Protein AF-A0A659UQ55-F1 (afdb_monomer_lite)

Foldseek 3Di:
DDDDDDDDPPDPVVVVVVVVVVCCVVPPPPLPVPPPFPKDKDWDDQVVCLVCVVVLCVPPPDDDDADVCRSVVVVVVVQVPDPQAGKTKMFIATNVRDTFWMFIWHHDAPHDIGTDDIGGDDSCPVVRVVSVVVVRND

Secondary structure (DSSP, 8-state):
--PPP-------HHHHHHHHHHHHHHH--------S---EEEE--HHHHHHHHHHHTTT-SS---PPTTHHHHHHHHHHH--TT--EEEEEEE-TTS-EEEEEEEE--TTS--EEEEEEE-GGGHHHHHHHHHHHHH-

Structure (mmCIF, N/CA/C/O backbone):
data_AF-A0A659UQ55-F1
#
_entry.id   AF-A0A659UQ55-F1
#
loop_
_atom_site.group_PDB
_atom_site.id
_atom_site.type_symbol
_atom_site.label_atom_id
_atom_site.label_alt_id
_atom_site.label_comp_id
_atom_site.label_asym_id
_atom_site.label_entity_id
_atom_site.label_seq_id
_atom_site.pdbx_PDB_ins_code
_atom_site.Cartn_x
_atom_site.Cartn_y
_atom_site.Cartn_z
_atom_site.occupancy
_atom_site.B_iso_or_equiv
_atom_site.auth_seq_id
_atom_site.auth_comp_id
_atom_site.auth_asym_id
_atom_site.auth_atom_id
_atom_site.pdbx_PDB_model_num
ATOM 1 N N . HIS A 1 1 ? -12.405 -10.645 36.261 1.00 42.34 1 HIS A N 1
ATOM 2 C CA . HIS A 1 1 ? -11.195 -9.831 36.522 1.00 42.34 1 HIS A CA 1
ATOM 3 C C . HIS A 1 1 ? -9.945 -10.707 36.450 1.00 42.34 1 HIS A C 1
ATOM 5 O O . HIS A 1 1 ? -9.689 -11.451 37.385 1.00 42.34 1 HIS A O 1
ATOM 11 N N . ARG A 1 2 ? -9.181 -10.669 35.349 1.00 45.03 2 ARG A N 1
ATOM 12 C CA . ARG A 1 2 ? -7.960 -11.480 35.171 1.00 45.03 2 ARG A CA 1
ATOM 13 C C . ARG A 1 2 ? -6.767 -10.530 35.012 1.00 45.03 2 ARG A C 1
ATOM 15 O O . ARG A 1 2 ? -6.650 -9.861 33.993 1.00 45.03 2 ARG A O 1
ATOM 22 N N . LYS A 1 3 ? -5.954 -10.396 36.064 1.00 49.09 3 LYS A N 1
ATOM 23 C CA . LYS A 1 3 ? -4.762 -9.532 36.104 1.00 49.09 3 LYS A CA 1
ATOM 24 C C . LYS A 1 3 ? -3.596 -10.270 35.439 1.00 49.09 3 LYS A C 1
ATOM 26 O O . LYS A 1 3 ? -3.290 -11.390 35.836 1.00 49.09 3 LYS A O 1
ATOM 31 N N . TRP A 1 4 ? -2.977 -9.666 34.428 1.00 41.25 4 TRP A N 1
ATOM 32 C CA . TRP A 1 4 ? -1.740 -10.174 33.828 1.00 41.25 4 TRP A CA 1
ATOM 33 C C . TRP A 1 4 ? -0.552 -9.933 34.775 1.00 41.25 4 TRP A C 1
ATOM 35 O O . TRP A 1 4 ? -0.512 -8.884 35.429 1.00 41.25 4 TRP A O 1
ATOM 45 N N . PRO A 1 5 ? 0.417 -10.861 34.868 1.00 56.00 5 PRO A N 1
ATOM 46 C CA . PRO A 1 5 ? 1.619 -10.642 35.656 1.00 56.00 5 PRO A CA 1
ATOM 47 C C . PRO A 1 5 ? 2.495 -9.591 34.965 1.00 56.00 5 PRO A C 1
ATOM 49 O O . PRO A 1 5 ? 2.859 -9.718 33.797 1.00 56.00 5 PRO A O 1
ATOM 52 N N . ARG A 1 6 ? 2.816 -8.522 35.697 1.00 56.78 6 ARG A N 1
ATOM 53 C CA . ARG A 1 6 ? 3.802 -7.521 35.284 1.00 56.78 6 ARG A CA 1
ATOM 54 C C . ARG A 1 6 ? 5.183 -8.176 35.291 1.00 56.78 6 ARG A C 1
ATOM 56 O O . ARG A 1 6 ? 5.709 -8.475 36.359 1.00 56.78 6 ARG A O 1
ATOM 63 N N . LEU A 1 7 ? 5.752 -8.394 34.109 1.00 59.31 7 LEU A N 1
ATOM 64 C CA . LEU A 1 7 ? 7.158 -8.767 33.966 1.00 59.31 7 LEU A CA 1
ATOM 65 C C . LEU A 1 7 ? 8.053 -7.582 34.384 1.00 59.31 7 LEU A C 1
ATOM 67 O O . LEU A 1 7 ? 7.723 -6.431 34.076 1.00 59.31 7 LEU A O 1
ATOM 71 N N . PRO A 1 8 ? 9.167 -7.830 35.091 1.00 48.47 8 PRO A N 1
ATOM 72 C CA . PRO A 1 8 ? 10.083 -6.777 35.501 1.00 48.47 8 PRO A CA 1
ATOM 73 C C . PRO A 1 8 ? 10.855 -6.234 34.289 1.00 48.47 8 PRO A C 1
ATOM 75 O O . PRO A 1 8 ? 11.351 -6.991 33.456 1.00 48.47 8 PRO A O 1
ATOM 78 N N . ARG A 1 9 ? 10.968 -4.902 34.211 1.00 54.69 9 ARG A N 1
ATOM 79 C CA . ARG A 1 9 ? 11.813 -4.162 33.258 1.00 54.69 9 ARG A CA 1
ATOM 80 C C . ARG A 1 9 ? 13.296 -4.380 33.584 1.00 54.69 9 ARG A C 1
ATOM 82 O O . ARG A 1 9 ? 13.954 -3.494 34.121 1.00 54.69 9 ARG A O 1
ATOM 89 N N . LEU A 1 10 ? 13.815 -5.570 33.300 1.00 53.34 10 LEU A N 1
ATOM 90 C CA . LEU A 1 10 ? 15.245 -5.850 33.395 1.00 53.34 10 LEU A CA 1
ATOM 91 C C . LEU A 1 10 ? 15.950 -5.341 32.128 1.00 53.34 10 LEU A C 1
ATOM 93 O O . LEU A 1 10 ? 15.795 -5.891 31.043 1.00 53.34 10 LEU A O 1
ATOM 97 N N . ALA A 1 11 ? 16.662 -4.229 32.320 1.00 57.94 11 ALA A N 1
ATOM 98 C CA . ALA A 1 11 ? 17.767 -3.661 31.547 1.00 57.94 11 ALA A CA 1
ATOM 99 C C . ALA A 1 11 ? 18.248 -4.464 30.316 1.00 57.94 11 ALA A C 1
ATOM 101 O O . ALA A 1 11 ? 19.136 -5.308 30.413 1.00 57.94 11 ALA A O 1
ATOM 102 N N . LEU A 1 12 ? 17.722 -4.122 29.136 1.00 48.88 12 LEU A N 1
ATOM 103 C CA . LEU A 1 12 ? 18.193 -4.601 27.825 1.00 48.88 12 LEU A CA 1
ATOM 104 C C . LEU A 1 12 ? 18.852 -3.487 26.985 1.00 48.88 12 LEU A C 1
ATOM 106 O O . LEU A 1 12 ? 19.032 -3.635 25.780 1.00 48.88 12 LEU A O 1
ATOM 110 N N . GLU A 1 13 ? 19.247 -2.371 27.602 1.00 50.00 13 GLU A N 1
ATOM 111 C CA . GLU A 1 13 ? 19.794 -1.216 26.873 1.00 50.00 13 GLU A CA 1
ATOM 112 C C . GLU A 1 13 ? 21.172 -1.413 26.195 1.00 50.00 13 GLU A C 1
ATOM 114 O O . GLU A 1 13 ? 21.377 -0.803 25.144 1.00 50.00 13 GLU A O 1
ATOM 119 N N . PRO A 1 14 ? 22.117 -2.265 26.653 1.00 49.25 14 PRO A N 1
ATOM 120 C CA . PRO A 1 14 ? 23.400 -2.386 25.956 1.00 49.25 14 PRO A CA 1
ATOM 121 C C . PRO A 1 14 ? 23.350 -3.306 24.725 1.00 49.25 14 PRO A C 1
ATOM 123 O O . PRO A 1 14 ? 24.155 -3.143 23.810 1.00 49.25 14 PRO A O 1
ATOM 126 N N . CYS A 1 15 ? 22.406 -4.252 24.662 1.00 48.88 15 CYS A N 1
ATOM 127 C CA . CYS A 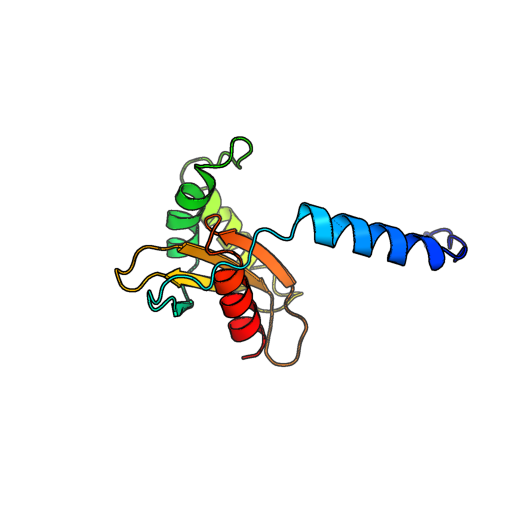1 15 ? 22.305 -5.188 23.533 1.00 48.88 15 CYS A CA 1
ATOM 128 C C . CYS A 1 15 ? 21.680 -4.560 22.278 1.00 48.88 15 CYS A C 1
ATOM 130 O O . CYS A 1 15 ? 21.926 -5.046 21.175 1.00 48.88 15 CYS A O 1
ATOM 132 N N . ALA A 1 16 ? 20.936 -3.458 22.419 1.00 50.81 16 ALA A N 1
ATOM 133 C CA . ALA A 1 16 ? 20.311 -2.775 21.288 1.00 50.81 16 ALA A CA 1
ATOM 134 C C . ALA A 1 16 ? 21.352 -2.210 20.298 1.00 50.81 16 ALA A C 1
ATOM 136 O O . ALA A 1 16 ? 21.246 -2.421 19.092 1.00 50.81 16 ALA A O 1
ATOM 137 N N . ARG A 1 17 ? 22.428 -1.580 20.796 1.00 52.09 17 ARG A N 1
ATOM 138 C CA . ARG A 1 17 ? 23.433 -0.932 19.927 1.00 52.09 17 ARG A CA 1
ATOM 139 C C . ARG A 1 17 ? 24.282 -1.914 19.118 1.00 52.09 17 ARG A C 1
ATOM 141 O O . ARG A 1 17 ? 24.717 -1.582 18.019 1.00 52.09 17 ARG A O 1
ATOM 148 N N . ALA A 1 18 ? 24.528 -3.112 19.647 1.00 53.19 18 ALA A N 1
ATOM 1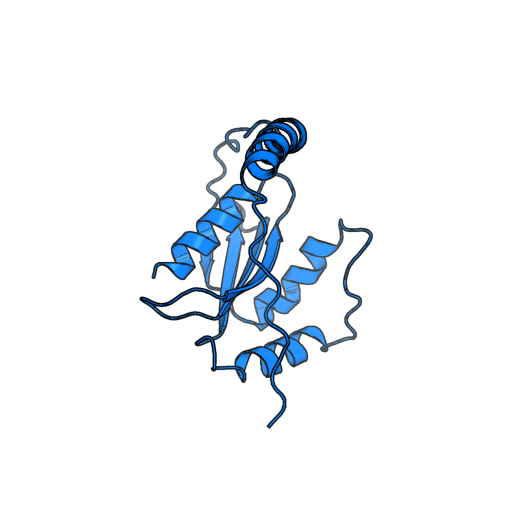49 C CA . ALA A 1 18 ? 25.313 -4.129 18.946 1.00 53.19 18 ALA A CA 1
ATOM 150 C C . ALA A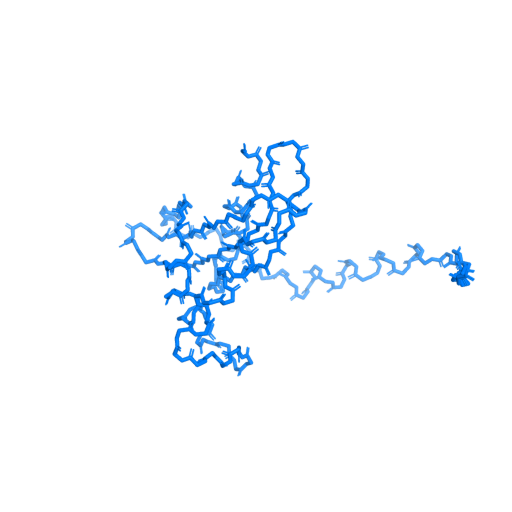 1 18 ? 24.528 -4.754 17.780 1.00 53.19 18 ALA A C 1
ATOM 152 O O . ALA A 1 18 ? 25.112 -5.052 16.737 1.00 53.19 18 ALA A O 1
ATOM 153 N N . PHE A 1 19 ? 23.205 -4.894 17.925 1.00 49.62 19 PHE A N 1
ATOM 154 C CA . PHE A 1 19 ? 22.339 -5.336 16.833 1.00 49.62 19 PHE A CA 1
ATOM 155 C C . PHE A 1 19 ? 22.202 -4.272 15.737 1.00 49.62 19 PHE A C 1
ATOM 157 O O . PHE A 1 19 ? 22.290 -4.632 14.564 1.00 49.62 19 PHE A O 1
ATOM 164 N N . ASP A 1 20 ? 22.112 -2.984 16.090 1.00 53.03 20 ASP A N 1
ATOM 165 C CA . ASP A 1 20 ? 22.034 -1.883 15.113 1.00 53.03 20 ASP A CA 1
ATOM 166 C C . ASP A 1 20 ? 23.273 -1.776 14.206 1.00 53.03 20 ASP A C 1
ATOM 168 O O . ASP A 1 20 ? 23.168 -1.453 13.021 1.00 53.03 20 ASP A O 1
ATOM 172 N N . ALA A 1 21 ? 24.468 -2.068 14.727 1.00 54.38 21 ALA A N 1
ATOM 173 C CA . ALA A 1 21 ? 25.688 -2.072 13.915 1.00 54.38 21 ALA A CA 1
ATOM 174 C C . ALA A 1 21 ? 25.747 -3.274 12.951 1.00 54.38 21 ALA A C 1
ATOM 176 O O . ALA A 1 21 ? 26.312 -3.179 11.858 1.00 54.38 21 ALA A O 1
ATOM 177 N N . LEU A 1 22 ? 25.149 -4.406 13.339 1.00 48.84 22 LEU A N 1
ATOM 178 C CA . LEU A 1 22 ? 25.149 -5.633 12.545 1.00 48.84 22 LEU A CA 1
ATOM 179 C C . LEU A 1 22 ? 24.060 -5.628 11.457 1.00 48.84 22 LEU A C 1
ATOM 181 O O . LEU A 1 22 ? 24.267 -6.214 10.393 1.00 48.84 22 LEU A O 1
ATOM 185 N N . THR A 1 23 ? 22.935 -4.938 11.677 1.00 48.88 23 THR A N 1
ATOM 186 C CA . THR A 1 23 ? 21.894 -4.731 10.657 1.00 48.88 23 THR A CA 1
ATOM 187 C C . THR A 1 23 ? 22.342 -3.761 9.573 1.00 48.88 23 THR A C 1
ATOM 189 O O . THR A 1 23 ? 22.152 -4.078 8.400 1.00 48.88 23 THR A O 1
ATOM 192 N N . LYS A 1 24 ? 23.029 -2.658 9.913 1.00 49.25 24 LYS A N 1
ATOM 193 C CA . LYS A 1 24 ? 23.575 -1.726 8.904 1.00 49.25 24 LYS A CA 1
ATOM 194 C C . LYS A 1 24 ? 24.473 -2.435 7.893 1.00 49.25 24 LYS A C 1
ATOM 196 O O . LYS A 1 24 ? 24.293 -2.281 6.697 1.00 49.25 24 LYS A O 1
ATOM 201 N N . ARG A 1 25 ? 25.353 -3.328 8.350 1.00 50.78 25 ARG A N 1
ATOM 202 C CA . ARG A 1 25 ? 26.310 -4.013 7.466 1.00 50.78 25 ARG A CA 1
ATOM 203 C C . ARG A 1 25 ? 25.704 -5.139 6.612 1.00 50.78 25 ARG A C 1
ATOM 205 O O . ARG A 1 25 ? 26.326 -5.552 5.638 1.00 50.78 25 ARG A O 1
ATOM 212 N N . ARG A 1 26 ? 24.525 -5.664 6.974 1.00 46.62 26 ARG A N 1
ATOM 213 C CA . ARG A 1 26 ? 23.810 -6.702 6.199 1.00 46.62 26 ARG A CA 1
ATOM 214 C C . ARG A 1 26 ? 22.695 -6.149 5.308 1.00 46.62 26 ARG A C 1
ATOM 216 O O . ARG A 1 26 ? 22.326 -6.834 4.361 1.00 46.62 26 ARG A O 1
ATOM 223 N N . PHE A 1 27 ? 22.186 -4.949 5.596 1.00 44.91 27 PHE A N 1
ATOM 224 C CA . PHE A 1 27 ? 21.109 -4.294 4.841 1.00 44.91 27 PHE A CA 1
ATOM 225 C C . PHE A 1 27 ? 21.527 -3.015 4.107 1.00 44.91 27 PHE A C 1
ATOM 227 O O . PHE A 1 27 ? 20.720 -2.496 3.340 1.00 44.91 27 PHE A O 1
ATOM 234 N N . GLU A 1 28 ? 22.765 -2.531 4.252 1.00 42.00 28 GLU A N 1
ATOM 235 C CA . GLU A 1 28 ? 23.361 -1.595 3.290 1.00 42.00 28 GLU A CA 1
ATOM 236 C C . GLU A 1 28 ? 23.628 -2.332 1.967 1.00 42.00 28 GLU A C 1
ATOM 238 O O . GLU A 1 28 ? 24.760 -2.584 1.557 1.00 42.00 28 GLU A O 1
ATOM 243 N N . ALA A 1 29 ? 22.550 -2.675 1.261 1.00 46.44 29 ALA A N 1
ATOM 244 C CA . ALA A 1 29 ? 22.603 -2.596 -0.183 1.00 46.44 29 ALA A CA 1
ATOM 245 C C . ALA A 1 29 ? 22.998 -1.148 -0.508 1.00 46.44 29 ALA A C 1
ATOM 247 O O . ALA A 1 29 ? 22.452 -0.230 0.117 1.00 46.44 29 ALA A O 1
ATOM 248 N N . PRO A 1 30 ? 23.950 -0.906 -1.424 1.00 43.00 30 PRO A N 1
ATOM 249 C CA . PRO A 1 30 ? 24.232 0.452 -1.844 1.00 43.00 30 PRO A CA 1
ATOM 250 C C . PRO A 1 30 ? 22.900 1.067 -2.262 1.00 43.00 30 PRO A C 1
ATOM 252 O O . PRO A 1 30 ? 22.207 0.510 -3.119 1.00 43.00 30 PRO A O 1
ATOM 255 N N . VAL A 1 31 ? 22.524 2.177 -1.619 1.00 48.59 31 VAL A N 1
ATOM 256 C CA . VAL A 1 31 ? 21.482 3.067 -2.125 1.00 48.59 31 VAL A CA 1
ATOM 257 C C . VAL A 1 31 ? 22.023 3.551 -3.459 1.00 48.59 31 VAL A C 1
ATOM 259 O O . VAL A 1 31 ? 22.737 4.545 -3.541 1.00 48.59 31 VAL A O 1
ATOM 262 N N . GLN A 1 32 ? 21.792 2.761 -4.503 1.00 47.09 32 GLN A N 1
ATOM 263 C CA . GLN A 1 32 ? 21.989 3.193 -5.866 1.00 47.09 32 GLN A CA 1
ATOM 264 C C . GLN A 1 32 ? 21.011 4.352 -6.021 1.00 47.09 32 GLN A C 1
ATOM 266 O O . GLN A 1 32 ? 19.807 4.128 -5.850 1.00 47.09 32 GLN A O 1
ATOM 271 N N . PRO A 1 33 ? 21.480 5.587 -6.270 1.00 44.22 33 PRO A N 1
ATOM 272 C CA . PRO A 1 33 ? 20.578 6.651 -6.651 1.00 44.22 33 PRO A CA 1
ATOM 273 C C . PRO A 1 33 ? 19.887 6.154 -7.915 1.00 44.22 33 PRO A C 1
ATOM 275 O O . PRO A 1 33 ? 20.523 5.981 -8.955 1.00 44.22 33 PRO A O 1
ATOM 278 N N . SER A 1 34 ? 18.613 5.789 -7.763 1.00 50.94 34 SER A N 1
ATOM 279 C CA . SER A 1 34 ? 17.823 5.174 -8.819 1.00 50.94 34 SER A CA 1
ATOM 280 C C . SER A 1 34 ? 17.926 6.089 -10.029 1.00 50.94 34 SER A C 1
ATOM 282 O O . SER A 1 34 ? 17.653 7.286 -9.935 1.00 50.94 34 SER A O 1
ATOM 284 N N . SER A 1 35 ? 18.436 5.553 -11.132 1.00 46.81 35 SER A N 1
ATOM 285 C CA . SER A 1 35 ? 18.746 6.290 -12.348 1.00 46.81 35 SER A CA 1
ATOM 286 C C . SER A 1 35 ? 17.492 6.985 -12.874 1.00 46.81 35 SER A C 1
ATOM 288 O O . SER A 1 35 ? 16.713 6.335 -13.558 1.00 46.81 35 SER A O 1
ATOM 290 N N . SER A 1 36 ? 17.292 8.255 -12.505 1.00 50.28 36 SER A N 1
ATOM 291 C CA . SER A 1 36 ? 16.430 9.315 -13.070 1.00 50.28 36 SER A CA 1
ATOM 292 C C . SER A 1 36 ? 15.064 8.957 -13.695 1.00 50.28 36 SER A C 1
ATOM 294 O O . SER A 1 36 ? 14.448 9.809 -14.340 1.00 50.28 36 SER A O 1
ATOM 296 N N . HIS A 1 37 ? 14.540 7.751 -13.524 1.00 58.62 37 HIS A N 1
ATOM 297 C CA . HIS A 1 37 ? 13.167 7.442 -13.856 1.00 58.62 37 HIS A CA 1
ATOM 298 C C . HIS A 1 37 ? 12.341 8.133 -12.788 1.00 58.62 37 HIS A C 1
ATOM 300 O O . HIS A 1 37 ? 12.537 7.891 -11.599 1.00 58.62 37 HIS A O 1
ATOM 306 N N . ARG A 1 38 ? 11.479 9.060 -13.215 1.00 79.19 38 ARG A N 1
ATOM 307 C CA . ARG A 1 38 ? 10.547 9.760 -12.332 1.00 79.19 38 ARG A CA 1
ATOM 308 C C . ARG A 1 38 ? 9.626 8.724 -11.697 1.00 79.19 38 ARG A C 1
ATOM 310 O O . ARG A 1 38 ? 8.605 8.365 -12.278 1.00 79.19 38 ARG A O 1
ATOM 317 N N . VAL A 1 39 ? 10.027 8.219 -10.537 1.00 87.00 39 VAL A N 1
ATOM 318 C CA . VAL A 1 39 ? 9.158 7.414 -9.694 1.00 87.00 39 VAL A CA 1
ATOM 319 C C . VAL A 1 39 ? 8.180 8.369 -9.035 1.00 87.00 39 VAL A C 1
ATOM 321 O O . VAL A 1 39 ? 8.591 9.386 -8.477 1.00 87.00 39 VAL A O 1
ATOM 324 N N . HIS A 1 40 ? 6.896 8.065 -9.134 1.00 90.81 40 HIS A N 1
ATOM 325 C CA . HIS A 1 40 ? 5.842 8.840 -8.496 1.00 90.81 40 HIS A CA 1
ATOM 326 C C . HIS A 1 40 ? 4.914 7.911 -7.724 1.00 90.81 40 HIS A C 1
ATOM 328 O O . HIS A 1 40 ? 4.794 6.727 -8.048 1.00 90.81 40 HIS A O 1
ATOM 334 N N . ALA A 1 41 ? 4.300 8.452 -6.675 1.00 91.88 41 ALA A N 1
ATOM 335 C CA . ALA A 1 41 ? 3.283 7.772 -5.895 1.00 91.88 41 ALA A CA 1
ATOM 336 C C . ALA A 1 41 ? 1.913 8.358 -6.243 1.00 91.88 41 ALA A C 1
ATOM 338 O O . ALA A 1 41 ? 1.784 9.573 -6.389 1.00 91.88 41 ALA A O 1
ATOM 339 N N . GLU A 1 42 ? 0.901 7.506 -6.347 1.00 93.94 42 GLU A N 1
ATOM 340 C CA . GLU A 1 42 ? -0.488 7.924 -6.529 1.00 93.94 42 GLU A CA 1
ATOM 341 C C . GLU A 1 42 ? -1.431 7.086 -5.651 1.00 93.94 42 GLU A C 1
ATOM 343 O O . GLU A 1 42 ? -1.152 5.906 -5.390 1.00 93.94 42 GLU A O 1
ATOM 348 N N . PRO A 1 43 ? -2.550 7.666 -5.184 1.00 94.88 43 PRO A N 1
ATOM 349 C CA . PRO A 1 43 ? -3.611 6.906 -4.542 1.00 94.88 43 PRO A CA 1
ATOM 350 C C . PRO A 1 43 ? -4.205 5.887 -5.513 1.00 94.88 43 PRO A C 1
ATOM 352 O O . PRO A 1 43 ? -4.454 6.194 -6.678 1.00 94.88 43 PRO A O 1
ATOM 355 N N . ILE A 1 44 ? -4.492 4.689 -5.016 1.00 96.56 44 ILE A N 1
ATOM 356 C CA . ILE A 1 44 ? -5.202 3.655 -5.776 1.00 96.56 44 ILE A CA 1
ATOM 357 C C . ILE A 1 44 ? -6.419 3.180 -4.987 1.00 96.56 44 ILE A C 1
ATOM 359 O O . ILE A 1 44 ? -6.563 3.469 -3.801 1.00 96.56 44 ILE A O 1
ATOM 363 N N . ASN A 1 45 ? -7.322 2.451 -5.633 1.00 95.31 45 ASN A N 1
ATOM 364 C CA . ASN A 1 45 ? -8.446 1.821 -4.945 1.00 95.31 45 ASN A CA 1
ATOM 365 C C . ASN A 1 45 ? -8.141 0.360 -4.562 1.00 95.31 45 ASN A C 1
ATOM 367 O O . ASN A 1 45 ? -7.172 -0.247 -5.024 1.00 95.31 45 ASN A O 1
ATOM 371 N N . ALA A 1 46 ? -9.001 -0.226 -3.725 1.00 94.62 46 ALA A N 1
ATOM 372 C CA . ALA A 1 46 ? -8.841 -1.599 -3.246 1.00 94.62 46 ALA A CA 1
ATOM 373 C C . ALA A 1 46 ? -8.823 -2.646 -4.377 1.00 94.62 46 ALA A C 1
ATOM 375 O O . ALA A 1 46 ? -8.125 -3.652 -4.264 1.00 94.62 46 ALA A O 1
ATOM 376 N N . ALA A 1 47 ? -9.565 -2.420 -5.469 1.00 94.06 47 ALA A N 1
ATOM 377 C CA . ALA A 1 47 ? -9.587 -3.332 -6.612 1.00 94.06 47 ALA A CA 1
ATOM 378 C C . ALA A 1 47 ? -8.247 -3.307 -7.364 1.00 94.06 47 ALA A C 1
ATOM 380 O O . ALA A 1 47 ? -7.655 -4.357 -7.591 1.00 94.06 47 ALA A O 1
ATOM 381 N N . GLN A 1 48 ? -7.716 -2.113 -7.644 1.00 94.94 48 GLN A N 1
ATOM 382 C CA . GLN A 1 48 ? -6.392 -1.934 -8.243 1.00 94.94 48 GLN A CA 1
ATOM 383 C C . GLN A 1 48 ? -5.297 -2.549 -7.364 1.00 94.94 48 GLN A C 1
ATOM 385 O O . GLN A 1 48 ? -4.414 -3.240 -7.868 1.00 94.94 48 GLN A O 1
ATOM 390 N N . PHE A 1 49 ? -5.365 -2.358 -6.045 1.00 95.69 49 PHE A N 1
ATOM 391 C CA . PHE A 1 49 ? -4.431 -2.993 -5.116 1.00 95.69 49 PHE A CA 1
ATOM 392 C C . PHE A 1 49 ? -4.515 -4.528 -5.184 1.00 95.69 49 PHE A C 1
ATOM 394 O O . PHE A 1 49 ? -3.487 -5.198 -5.292 1.00 95.69 49 PHE A O 1
ATOM 401 N N . ALA A 1 50 ? -5.729 -5.092 -5.182 1.00 94.88 50 ALA A N 1
ATOM 402 C CA . ALA A 1 50 ? -5.945 -6.536 -5.256 1.00 94.88 50 ALA A CA 1
ATOM 403 C C . ALA A 1 50 ? -5.455 -7.162 -6.571 1.00 94.88 50 ALA A C 1
ATOM 405 O O . ALA A 1 50 ? -4.962 -8.287 -6.565 1.00 94.88 50 ALA A O 1
ATOM 406 N N . GLU A 1 51 ? -5.566 -6.446 -7.688 1.00 93.56 51 GLU A N 1
ATOM 407 C CA . GLU A 1 51 ? -5.071 -6.912 -8.987 1.00 93.56 51 GLU A CA 1
ATOM 408 C C . GLU A 1 51 ? -3.540 -6.911 -9.067 1.00 93.56 51 GLU A C 1
ATOM 410 O O . GLU A 1 51 ? -2.942 -7.790 -9.688 1.00 93.56 51 GLU A O 1
ATOM 415 N N . ARG A 1 52 ? -2.885 -5.918 -8.456 1.00 92.69 52 ARG A N 1
ATOM 416 C CA . ARG A 1 52 ? -1.448 -5.677 -8.655 1.00 92.69 52 ARG A CA 1
ATOM 417 C C . ARG A 1 52 ? -0.562 -6.340 -7.607 1.00 92.69 52 ARG A C 1
ATOM 419 O O . ARG A 1 52 ? 0.546 -6.768 -7.937 1.00 92.69 52 ARG A O 1
ATOM 426 N N . LEU A 1 53 ? -1.045 -6.479 -6.373 1.00 93.31 53 LEU A N 1
ATOM 427 C CA . LEU A 1 53 ? -0.292 -7.097 -5.281 1.00 93.31 53 LEU A CA 1
ATOM 428 C C . LEU A 1 53 ? 0.209 -8.522 -5.616 1.00 93.31 53 LEU A C 1
ATOM 430 O O . LEU A 1 53 ? 1.390 -8.788 -5.381 1.00 93.31 53 LEU A O 1
ATOM 434 N N . PRO A 1 54 ? -0.599 -9.440 -6.195 1.00 91.38 54 PRO A N 1
ATOM 435 C CA . PRO A 1 54 ? -0.129 -10.786 -6.535 1.00 91.38 54 PRO A CA 1
ATOM 436 C C . PRO A 1 54 ? 1.034 -10.792 -7.536 1.00 91.38 54 PRO A C 1
ATOM 438 O O . PRO A 1 54 ? 1.949 -11.610 -7.419 1.00 91.38 54 PRO A O 1
ATOM 441 N N . ALA A 1 55 ? 1.037 -9.858 -8.492 1.00 90.06 55 ALA A N 1
ATOM 442 C CA . ALA A 1 55 ? 2.119 -9.730 -9.464 1.00 90.06 55 ALA A CA 1
ATOM 443 C C . ALA A 1 55 ? 3.435 -9.322 -8.781 1.00 90.06 55 ALA A C 1
ATOM 445 O O . ALA A 1 55 ? 4.471 -9.927 -9.037 1.00 90.06 55 ALA A O 1
ATOM 446 N N . LEU A 1 56 ? 3.390 -8.371 -7.842 1.00 89.94 56 LEU A N 1
ATOM 447 C CA . LEU A 1 56 ? 4.568 -7.950 -7.071 1.00 89.94 56 LEU A CA 1
ATOM 448 C C . LEU A 1 56 ? 5.098 -9.042 -6.129 1.00 89.94 56 LEU A C 1
ATOM 450 O O . LEU A 1 56 ? 6.279 -9.056 -5.793 1.00 89.94 56 LEU A O 1
ATOM 454 N N . LEU A 1 57 ? 4.233 -9.963 -5.704 1.00 90.44 57 LEU A N 1
ATOM 455 C CA . LEU A 1 57 ? 4.596 -11.106 -4.864 1.00 90.44 57 LEU A CA 1
ATOM 456 C C . LEU A 1 57 ? 5.087 -12.320 -5.663 1.00 90.44 57 LEU A C 1
ATOM 458 O O . LEU A 1 57 ? 5.536 -13.295 -5.062 1.00 90.44 57 LEU A O 1
ATOM 462 N N . SER A 1 58 ? 5.003 -12.295 -6.995 1.00 86.94 58 SER A N 1
ATOM 463 C CA . SER A 1 58 ? 5.324 -13.456 -7.839 1.00 86.94 58 SER A CA 1
ATOM 464 C C . SER A 1 58 ? 6.791 -13.881 -7.729 1.00 86.94 58 SER A C 1
ATOM 466 O O . SER A 1 58 ? 7.082 -15.077 -7.786 1.00 86.94 58 SER A O 1
ATOM 468 N N . ASP A 1 59 ? 7.681 -12.922 -7.466 1.00 82.62 59 ASP A N 1
ATOM 469 C CA . ASP A 1 59 ? 9.117 -13.150 -7.270 1.00 82.62 59 ASP A CA 1
ATOM 470 C C . ASP A 1 59 ? 9.447 -13.770 -5.896 1.00 82.62 59 ASP A C 1
ATOM 472 O O . ASP A 1 59 ? 10.570 -14.220 -5.662 1.00 82.62 59 ASP A O 1
ATOM 476 N N . TY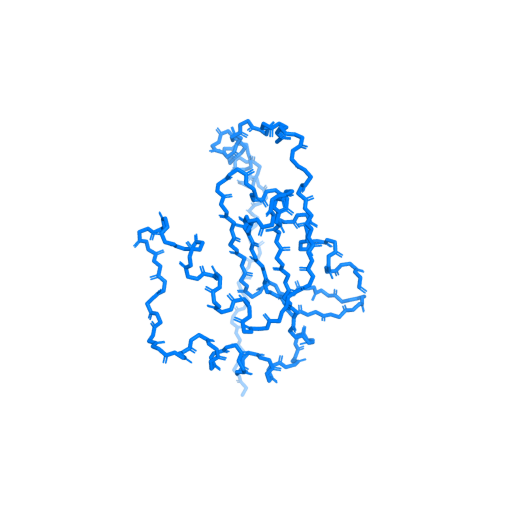R A 1 60 ? 8.475 -13.831 -4.977 1.00 83.00 60 TYR A N 1
ATOM 477 C CA . TYR A 1 60 ? 8.651 -14.401 -3.645 1.00 83.00 60 TYR A CA 1
ATOM 478 C C . TYR A 1 60 ? 8.212 -15.868 -3.614 1.00 83.00 60 TYR A C 1
ATOM 480 O O . TYR A 1 60 ? 7.085 -16.224 -3.978 1.00 83.00 60 TYR A O 1
ATOM 488 N N . ALA A 1 61 ? 9.111 -16.734 -3.134 1.00 85.19 61 ALA A N 1
ATOM 489 C CA . ALA A 1 61 ? 8.846 -18.163 -2.967 1.00 85.19 61 ALA A CA 1
ATOM 490 C C . ALA A 1 61 ? 7.756 -18.431 -1.916 1.00 85.19 61 ALA A C 1
ATOM 492 O O . ALA A 1 61 ? 6.919 -19.313 -2.095 1.00 85.19 61 ALA A O 1
ATOM 493 N N . LEU A 1 62 ? 7.748 -17.643 -0.835 1.00 87.88 62 LEU A N 1
ATOM 494 C CA . LEU A 1 62 ? 6.682 -17.642 0.157 1.00 87.88 62 LEU A CA 1
ATOM 495 C C . LEU A 1 62 ? 5.737 -16.481 -0.146 1.00 87.88 62 LEU A C 1
ATOM 497 O O . LEU A 1 62 ? 6.080 -15.322 0.074 1.00 87.88 62 LEU A O 1
ATOM 501 N N . ARG A 1 63 ? 4.546 -16.805 -0.644 1.00 88.44 63 ARG A N 1
ATOM 502 C CA . ARG A 1 63 ? 3.494 -15.831 -0.935 1.00 88.44 63 ARG A CA 1
ATOM 503 C C . ARG A 1 63 ? 2.127 -16.375 -0.525 1.00 88.44 63 ARG A C 1
ATOM 505 O O . ARG A 1 63 ? 1.928 -17.592 -0.568 1.00 88.44 63 ARG A O 1
ATOM 512 N N . PRO A 1 64 ? 1.180 -15.506 -0.144 1.00 86.50 64 PRO A N 1
ATOM 513 C CA . PRO A 1 64 ? -0.200 -15.913 0.059 1.00 86.50 64 PRO A CA 1
ATOM 514 C C . PRO A 1 64 ? -0.771 -16.549 -1.214 1.00 86.50 64 PRO A C 1
ATOM 516 O O . PRO A 1 64 ? -0.578 -16.037 -2.317 1.00 86.50 64 PRO A O 1
ATOM 519 N N . SER A 1 65 ? -1.485 -17.661 -1.058 1.00 87.44 65 SER A N 1
ATOM 520 C CA . SER A 1 65 ? -2.311 -18.236 -2.118 1.00 87.44 65 SER A CA 1
ATOM 521 C C . SER A 1 65 ? -3.746 -17.801 -1.867 1.00 87.44 65 SER A C 1
ATOM 523 O O . SER A 1 65 ? -4.410 -18.339 -0.984 1.00 87.44 65 SER A O 1
ATOM 525 N N . TRP A 1 66 ? -4.191 -16.792 -2.611 1.00 89.62 66 TRP A N 1
ATOM 526 C CA . TRP A 1 66 ? -5.585 -16.369 -2.604 1.00 89.62 66 TRP A CA 1
ATOM 527 C C . TRP A 1 66 ? -6.362 -17.144 -3.656 1.00 89.62 66 TRP A C 1
ATOM 529 O O . TRP A 1 66 ? -5.898 -17.306 -4.785 1.00 89.62 66 TRP A O 1
ATOM 539 N N . ARG A 1 67 ? -7.560 -17.598 -3.298 1.00 90.25 67 ARG A N 1
ATOM 540 C CA . ARG A 1 67 ? -8.539 -18.089 -4.271 1.00 90.25 67 ARG A CA 1
ATOM 541 C C . ARG A 1 67 ? -9.125 -16.916 -5.053 1.00 90.25 67 ARG A C 1
ATOM 543 O O . ARG A 1 67 ? -9.051 -15.763 -4.621 1.00 90.25 67 ARG A O 1
ATOM 550 N N . ASP A 1 68 ? -9.775 -17.220 -6.169 1.00 87.69 68 ASP A N 1
ATOM 551 C CA . ASP A 1 68 ? -10.423 -16.206 -6.998 1.00 87.69 68 ASP A CA 1
ATOM 552 C C . ASP A 1 68 ? -11.392 -15.342 -6.174 1.00 87.69 68 ASP A C 1
ATOM 554 O O . ASP A 1 68 ? -12.306 -15.833 -5.504 1.00 87.69 68 ASP A O 1
ATOM 558 N N . GLY A 1 69 ? -11.153 -14.028 -6.191 1.00 88.44 69 GLY A N 1
ATOM 559 C CA . GLY A 1 69 ? -11.949 -13.044 -5.457 1.00 88.44 69 GLY A CA 1
ATOM 560 C C . GLY A 1 69 ? -11.750 -13.024 -3.935 1.00 88.44 69 GLY A C 1
ATOM 561 O O . GLY A 1 69 ? -12.420 -12.245 -3.261 1.00 88.44 69 GLY A O 1
ATOM 562 N N . GLU A 1 70 ? -10.843 -13.824 -3.366 1.00 93.81 70 GLU A N 1
ATOM 563 C CA . GLU A 1 70 ? -10.591 -13.835 -1.920 1.00 93.81 70 GLU A CA 1
ATOM 564 C C . GLU A 1 70 ? -9.926 -12.542 -1.442 1.00 93.81 70 GLU A C 1
ATOM 566 O O . GLU A 1 70 ? -10.408 -11.926 -0.493 1.00 93.81 70 GLU A O 1
ATOM 571 N N . LEU A 1 71 ? -8.872 -12.083 -2.123 1.00 93.81 71 LEU A N 1
ATOM 572 C CA . LEU A 1 71 ? -8.171 -10.853 -1.748 1.00 93.81 71 LEU A CA 1
ATOM 573 C C . LEU A 1 71 ? -9.104 -9.621 -1.745 1.00 93.81 71 LEU A C 1
ATOM 575 O O . LEU A 1 71 ? -9.154 -8.944 -0.720 1.00 93.81 71 LEU A O 1
ATOM 579 N N . PRO A 1 72 ? -9.920 -9.354 -2.787 1.00 94.50 72 PRO A N 1
ATOM 580 C CA . PRO A 1 72 ? -10.923 -8.287 -2.736 1.00 94.50 72 PRO A CA 1
ATOM 581 C C . PRO A 1 72 ? -11.895 -8.396 -1.551 1.00 94.50 72 PRO A C 1
ATOM 583 O O . PRO A 1 72 ? -12.210 -7.386 -0.926 1.00 94.50 72 PRO A O 1
ATOM 586 N N . ARG A 1 73 ? -12.347 -9.609 -1.199 1.00 94.75 73 ARG A N 1
ATOM 587 C CA . ARG A 1 73 ? -13.236 -9.824 -0.042 1.00 94.75 73 ARG A CA 1
ATOM 588 C C . ARG A 1 73 ? -12.534 -9.523 1.280 1.00 94.75 73 ARG A C 1
ATOM 590 O O . ARG A 1 73 ? -13.126 -8.885 2.143 1.00 94.75 73 ARG A O 1
ATOM 597 N N . LEU A 1 74 ? -11.277 -9.940 1.433 1.00 94.81 74 LEU A N 1
ATOM 598 C CA . LEU A 1 74 ? -10.473 -9.622 2.616 1.00 94.81 74 LEU A CA 1
ATOM 599 C C . LEU A 1 74 ? -10.252 -8.113 2.756 1.00 94.81 74 LEU A C 1
ATOM 601 O O . LEU A 1 74 ? -10.345 -7.591 3.862 1.00 94.81 74 LEU A O 1
ATOM 605 N N . LEU A 1 75 ? -10.014 -7.405 1.649 1.00 95.44 75 LEU A N 1
ATOM 606 C CA . LEU A 1 75 ? -9.880 -5.946 1.656 1.00 95.44 75 LEU A CA 1
ATOM 607 C C . LEU A 1 75 ? -11.201 -5.237 1.979 1.00 95.44 75 LEU A C 1
ATOM 609 O O . LEU A 1 75 ? -11.184 -4.216 2.661 1.00 95.44 75 LEU A O 1
ATOM 613 N N . ALA A 1 76 ? -12.341 -5.779 1.541 1.00 94.62 76 ALA A N 1
ATOM 614 C CA . ALA A 1 76 ? -13.652 -5.257 1.921 1.00 94.62 76 ALA A CA 1
ATOM 615 C C . ALA A 1 76 ? -13.890 -5.392 3.435 1.00 94.62 76 ALA A C 1
ATOM 617 O O . ALA A 1 76 ? -14.236 -4.409 4.083 1.00 94.62 76 ALA A O 1
ATOM 618 N N . LEU A 1 77 ? -13.595 -6.563 4.013 1.00 94.56 77 LEU A N 1
ATOM 619 C CA . LEU A 1 77 ? -13.660 -6.778 5.465 1.00 94.56 77 LEU A CA 1
ATOM 620 C C . LEU A 1 77 ? -12.677 -5.874 6.222 1.00 94.56 77 LEU A C 1
ATOM 622 O O . LEU A 1 77 ? -13.006 -5.322 7.269 1.00 94.56 77 LEU A O 1
ATOM 626 N N . ALA A 1 78 ? -11.470 -5.689 5.686 1.00 93.94 78 ALA A N 1
ATOM 627 C CA . ALA A 1 78 ? -10.486 -4.764 6.234 1.00 93.94 78 ALA A CA 1
ATOM 628 C C . ALA A 1 78 ? -11.030 -3.325 6.260 1.00 93.94 78 ALA A C 1
ATOM 630 O O . ALA A 1 78 ? -10.922 -2.647 7.275 1.00 93.94 78 ALA A O 1
ATOM 631 N N . ALA A 1 79 ? -11.700 -2.872 5.198 1.00 93.62 79 ALA A N 1
ATOM 632 C CA . ALA A 1 79 ? -12.278 -1.530 5.125 1.00 93.62 79 ALA A CA 1
ATOM 633 C C . ALA A 1 79 ? -13.435 -1.281 6.119 1.00 93.62 79 ALA A C 1
ATOM 635 O O . ALA A 1 79 ? -13.742 -0.120 6.418 1.00 93.62 79 ALA A O 1
ATOM 636 N N . GLU A 1 80 ? -14.073 -2.335 6.640 1.00 93.94 80 GLU A N 1
ATOM 637 C CA . GLU A 1 80 ? -15.064 -2.238 7.722 1.00 93.94 80 GLU A CA 1
ATOM 638 C C . GLU A 1 80 ? -14.407 -1.961 9.083 1.00 93.94 80 GLU A C 1
ATOM 640 O O . GLU A 1 80 ? -15.018 -1.347 9.963 1.00 93.94 80 GLU A O 1
ATOM 645 N N . LYS A 1 81 ? -13.137 -2.346 9.264 1.00 91.75 81 LYS A N 1
ATOM 646 C CA . LYS A 1 81 ? -12.378 -2.036 10.475 1.00 91.75 81 LYS A CA 1
ATOM 647 C C . LYS A 1 81 ? -12.010 -0.550 10.482 1.00 91.75 81 LYS A C 1
ATOM 649 O O . LYS A 1 81 ? -11.099 -0.120 9.788 1.00 91.75 81 LYS A O 1
ATOM 654 N N . ARG A 1 82 ? -12.701 0.232 11.315 1.00 88.44 82 ARG A N 1
ATOM 655 C CA . ARG A 1 82 ? -12.477 1.687 11.457 1.00 88.44 82 ARG A CA 1
ATOM 656 C C . ARG A 1 82 ? -11.827 2.114 12.769 1.00 88.44 82 ARG A C 1
ATOM 658 O O . ARG A 1 82 ? -11.604 3.302 12.963 1.00 88.44 82 ARG A O 1
ATOM 665 N N . ALA A 1 83 ? -11.509 1.164 13.650 1.00 87.81 83 ALA A N 1
ATOM 666 C CA . ALA A 1 83 ? -10.875 1.450 14.940 1.00 87.81 83 ALA A CA 1
ATOM 667 C C . ALA A 1 83 ? -9.528 2.183 14.798 1.00 87.81 83 ALA A C 1
ATOM 669 O O . ALA A 1 83 ? -9.188 2.981 15.662 1.00 87.81 83 ALA A O 1
ATOM 670 N N . ASP A 1 84 ? -8.818 1.942 13.692 1.00 88.00 84 ASP A N 1
ATOM 671 C CA . ASP A 1 84 ? -7.508 2.528 13.387 1.00 88.00 84 ASP A CA 1
ATOM 672 C C . ASP A 1 84 ? -7.596 3.620 12.296 1.00 88.00 84 ASP A C 1
ATOM 674 O O . ASP A 1 84 ? -6.590 3.984 11.690 1.00 88.00 84 ASP A O 1
ATOM 678 N N . GLY A 1 85 ? -8.808 4.108 12.003 1.00 92.31 85 GLY A N 1
ATOM 679 C CA . GLY A 1 85 ? -9.087 5.053 10.919 1.00 92.31 85 GLY A CA 1
ATOM 680 C C . GLY A 1 85 ? -9.540 4.396 9.603 1.00 92.31 85 GLY A C 1
ATOM 681 O O . GLY A 1 85 ? -9.699 3.175 9.520 1.00 92.31 85 GLY A O 1
ATOM 682 N N . PRO A 1 86 ? -9.836 5.202 8.565 1.00 94.06 86 PRO A N 1
ATOM 683 C CA . PRO A 1 86 ? -10.117 4.706 7.219 1.00 94.06 86 PRO A CA 1
ATOM 684 C C . PRO A 1 86 ? -8.926 3.944 6.624 1.00 94.06 86 PRO A C 1
ATOM 686 O O . PRO A 1 86 ? -7.772 4.260 6.901 1.00 94.06 86 PRO A O 1
ATOM 689 N N . LEU A 1 87 ? -9.230 2.949 5.787 1.00 96.44 87 LEU A N 1
ATOM 690 C CA . LEU A 1 87 ? -8.239 2.200 5.017 1.00 96.44 87 LEU A CA 1
ATOM 691 C C . LEU A 1 87 ? -7.885 2.959 3.732 1.00 96.44 87 LEU A C 1
ATOM 693 O O . LEU A 1 87 ? -8.770 3.261 2.930 1.00 96.44 87 LEU A O 1
ATOM 697 N N . HIS A 1 88 ? -6.594 3.202 3.531 1.00 96.38 88 HIS A N 1
ATOM 698 C CA . HIS A 1 88 ? -6.020 3.893 2.378 1.00 96.38 88 HIS A CA 1
ATOM 699 C C . HIS A 1 88 ? -5.111 2.966 1.584 1.00 96.38 88 HIS A C 1
ATOM 701 O O . HIS A 1 88 ? -4.514 2.041 2.140 1.00 96.38 88 HIS A O 1
ATOM 707 N N . PHE A 1 89 ? -4.969 3.251 0.292 1.00 97.44 89 PHE A N 1
ATOM 708 C CA . PHE A 1 89 ? -4.097 2.510 -0.612 1.00 97.44 89 PHE A CA 1
ATOM 709 C C . PHE A 1 89 ? -3.307 3.469 -1.497 1.00 97.44 89 PHE A C 1
ATOM 711 O O . PHE A 1 89 ? -3.825 4.496 -1.935 1.00 97.44 89 PHE A O 1
ATOM 718 N N . GLY A 1 90 ? -2.078 3.089 -1.826 1.00 96.94 90 GLY A N 1
ATOM 719 C CA . GLY A 1 90 ? -1.267 3.808 -2.799 1.00 96.94 90 GLY A CA 1
ATOM 720 C C . GLY A 1 90 ? -0.372 2.877 -3.600 1.00 96.94 90 GLY A C 1
ATOM 721 O O . GLY A 1 90 ? -0.046 1.766 -3.173 1.00 96.94 90 GLY A O 1
ATOM 722 N N . GLY A 1 91 ? -0.006 3.333 -4.791 1.00 96.19 91 GLY A N 1
ATOM 723 C CA . GLY A 1 91 ? 0.909 2.661 -5.703 1.00 96.19 91 GLY A CA 1
ATOM 724 C C . GLY A 1 91 ? 2.089 3.560 -6.044 1.00 96.19 91 GLY A C 1
ATOM 725 O O . GLY A 1 91 ? 1.947 4.779 -6.112 1.00 96.19 91 GLY A O 1
ATOM 726 N N . THR A 1 92 ? 3.255 2.961 -6.263 1.00 95.00 92 THR A N 1
ATOM 727 C CA . THR A 1 92 ? 4.421 3.630 -6.842 1.00 95.00 92 THR A CA 1
ATOM 728 C C . THR A 1 92 ? 4.660 3.131 -8.252 1.00 95.00 92 THR A C 1
ATOM 730 O O . THR A 1 92 ? 4.598 1.930 -8.515 1.00 95.00 92 THR A O 1
ATOM 733 N N . TYR A 1 93 ? 4.951 4.055 -9.161 1.00 93.25 93 TYR A N 1
ATOM 734 C CA . TYR A 1 93 ? 5.063 3.784 -10.589 1.00 93.25 93 TYR A CA 1
ATOM 735 C C . TYR A 1 93 ? 6.315 4.426 -11.168 1.00 93.25 93 TYR A C 1
ATOM 737 O O . TYR A 1 93 ? 6.754 5.474 -10.695 1.00 93.25 93 TYR A O 1
ATOM 745 N N . ASP A 1 94 ? 6.886 3.811 -12.201 1.00 90.88 94 ASP A N 1
ATOM 746 C CA . ASP A 1 94 ? 7.922 4.452 -13.008 1.00 90.88 94 ASP A CA 1
ATOM 747 C C . ASP A 1 94 ? 7.331 5.456 -14.014 1.00 90.88 94 ASP A C 1
ATOM 749 O O . ASP A 1 94 ? 6.118 5.609 -14.160 1.00 90.88 94 ASP A O 1
ATOM 753 N N . GLY A 1 95 ? 8.210 6.133 -14.758 1.00 87.12 95 GLY A N 1
ATOM 754 C CA . GLY A 1 95 ? 7.806 7.071 -15.808 1.00 87.12 95 GLY A CA 1
ATOM 755 C C . GLY A 1 95 ? 7.097 6.431 -17.011 1.00 87.12 95 GLY A C 1
ATOM 756 O O . GLY A 1 95 ? 6.607 7.164 -17.863 1.00 87.12 95 GLY A O 1
ATOM 757 N N . THR A 1 96 ? 7.043 5.097 -17.098 1.00 87.56 96 THR A N 1
ATOM 758 C CA . THR A 1 96 ? 6.321 4.347 -18.141 1.00 87.56 96 THR A CA 1
ATOM 759 C C . THR A 1 96 ? 4.939 3.874 -17.679 1.00 87.56 96 THR A C 1
ATOM 761 O O . THR A 1 96 ? 4.185 3.319 -18.475 1.00 87.56 96 THR A O 1
ATOM 764 N N . GLY A 1 97 ? 4.587 4.102 -16.407 1.00 87.75 97 GLY A N 1
ATOM 765 C CA . GLY A 1 97 ? 3.334 3.647 -15.805 1.00 87.75 97 GLY A CA 1
ATOM 766 C C . GLY A 1 97 ? 3.376 2.200 -15.304 1.00 87.75 97 GLY A C 1
ATOM 767 O O . GLY A 1 97 ? 2.336 1.630 -14.968 1.00 87.75 97 GLY A O 1
ATOM 768 N N . ARG A 1 98 ? 4.556 1.574 -15.229 1.00 90.06 98 ARG A N 1
ATOM 769 C CA . ARG A 1 98 ? 4.699 0.253 -14.611 1.00 90.06 98 ARG A CA 1
ATOM 770 C C . ARG A 1 98 ? 4.701 0.405 -13.094 1.00 90.06 98 ARG A C 1
ATOM 772 O O . ARG A 1 98 ? 5.482 1.179 -12.545 1.00 90.06 98 ARG A O 1
ATOM 779 N N . MET A 1 99 ? 3.873 -0.389 -12.415 1.00 92.12 99 MET A N 1
ATOM 780 C CA . MET A 1 99 ? 3.862 -0.431 -10.954 1.00 92.12 99 MET A CA 1
ATOM 781 C C . MET A 1 99 ? 5.156 -1.057 -10.420 1.00 92.12 99 MET A C 1
ATOM 783 O O . MET A 1 99 ? 5.538 -2.166 -10.801 1.00 92.12 99 MET A O 1
ATOM 787 N N . LEU A 1 100 ? 5.805 -0.331 -9.518 1.00 92.94 100 LEU A N 1
ATOM 788 C CA . LEU A 1 100 ? 7.036 -0.706 -8.833 1.00 92.94 100 LEU A CA 1
ATOM 789 C C . LEU A 1 100 ? 6.770 -1.209 -7.412 1.00 92.94 100 LEU A C 1
ATOM 791 O O . LEU A 1 100 ? 7.549 -2.022 -6.904 1.00 92.94 100 LEU A O 1
ATOM 795 N N . GLY A 1 101 ? 5.679 -0.750 -6.798 1.00 94.81 101 GLY A N 1
ATOM 796 C CA . GLY A 1 101 ? 5.242 -1.132 -5.463 1.00 94.81 101 GLY A CA 1
ATOM 797 C C . GLY A 1 101 ? 3.831 -0.645 -5.139 1.00 94.81 101 GLY A C 1
ATOM 798 O O . GLY A 1 101 ? 3.239 0.151 -5.866 1.00 94.81 101 GLY A O 1
ATOM 799 N N . CYS A 1 102 ? 3.279 -1.146 -4.042 1.00 96.69 102 CYS A N 1
ATOM 800 C CA . CYS A 1 102 ? 1.989 -0.740 -3.508 1.00 96.69 102 CYS A CA 1
ATOM 801 C C . CYS A 1 102 ? 1.954 -0.888 -1.988 1.00 96.69 102 CYS A C 1
ATOM 803 O O . CYS A 1 102 ? 2.664 -1.712 -1.405 1.00 96.69 102 CYS A O 1
ATOM 805 N N . TYR A 1 103 ? 1.078 -0.129 -1.346 1.00 97.00 103 TYR A N 1
ATOM 806 C CA . TYR A 1 103 ? 0.865 -0.186 0.091 1.00 97.00 103 TYR A CA 1
ATOM 807 C C . TYR A 1 103 ? -0.604 0.018 0.466 1.00 97.00 103 TYR A C 1
ATOM 809 O O . TYR A 1 103 ? -1.383 0.595 -0.291 1.00 97.00 103 TYR A O 1
ATOM 817 N N . ALA A 1 104 ? -0.954 -0.457 1.657 1.00 97.25 104 ALA A N 1
ATOM 818 C CA . ALA A 1 104 ? -2.234 -0.267 2.314 1.00 97.25 104 ALA A CA 1
ATOM 819 C C . ALA A 1 104 ? -2.004 0.038 3.800 1.00 97.25 104 ALA A C 1
ATOM 821 O O . ALA A 1 104 ? -1.221 -0.653 4.461 1.00 97.25 104 ALA A O 1
ATOM 822 N N . PHE A 1 105 ? -2.687 1.043 4.340 1.00 96.75 105 PHE A N 1
ATOM 823 C CA . PHE A 1 105 ? -2.589 1.417 5.753 1.00 96.75 105 PHE A CA 1
ATOM 824 C C . PHE A 1 105 ? -3.910 1.988 6.267 1.00 96.75 105 PHE A C 1
ATOM 826 O O . PHE A 1 105 ? -4.684 2.562 5.505 1.00 96.75 105 PHE A O 1
ATOM 833 N N . TYR A 1 106 ? -4.161 1.841 7.563 1.00 96.62 106 TYR A N 1
ATOM 834 C CA . TYR A 1 106 ? -5.221 2.569 8.252 1.00 96.62 106 TYR A CA 1
ATOM 835 C C . TYR A 1 106 ? -4.663 3.862 8.818 1.00 96.62 106 TYR A C 1
ATOM 837 O O . TYR A 1 106 ? -3.565 3.854 9.372 1.00 96.62 106 TYR A O 1
ATOM 845 N N . GLY A 1 107 ? -5.392 4.962 8.707 1.00 93.94 107 GLY A N 1
ATOM 846 C CA . GLY A 1 107 ? -4.966 6.203 9.338 1.00 93.94 107 GLY A CA 1
ATOM 847 C C . GLY A 1 107 ? -5.858 7.381 9.005 1.00 93.94 107 GLY A C 1
ATOM 848 O O . GLY A 1 107 ? -6.727 7.315 8.137 1.00 93.94 107 GLY A O 1
ATOM 849 N N . GLN A 1 108 ? -5.636 8.473 9.716 1.00 91.94 108 GLN A N 1
ATOM 850 C CA . GLN A 1 108 ? -6.292 9.756 9.508 1.00 91.94 108 GLN A CA 1
ATOM 851 C C . GLN A 1 108 ? -5.306 10.872 9.853 1.00 91.94 108 GLN A C 1
ATOM 853 O O . GLN A 1 108 ? -4.386 10.657 10.646 1.00 91.94 108 GLN A O 1
ATOM 858 N N . ALA A 1 109 ? -5.515 12.053 9.275 1.00 87.69 109 ALA A N 1
ATOM 859 C CA . ALA A 1 109 ? -4.658 13.207 9.504 1.00 87.69 109 ALA A CA 1
ATOM 860 C C . ALA A 1 109 ? -4.492 13.497 11.008 1.00 87.69 109 ALA A C 1
ATOM 862 O O . ALA A 1 109 ? -5.469 13.577 11.757 1.00 87.69 109 ALA A O 1
ATOM 863 N N . GLY A 1 110 ? -3.241 13.663 11.442 1.00 86.88 110 GLY A N 1
ATOM 864 C CA . GLY A 1 110 ? -2.895 13.940 12.840 1.00 86.88 110 GLY A CA 1
ATOM 865 C C . GLY A 1 110 ? -2.867 12.723 13.775 1.00 86.88 110 GLY A C 1
ATOM 866 O O . GLY A 1 110 ? -2.655 12.909 14.972 1.00 86.88 110 GLY A O 1
ATOM 867 N N . ASP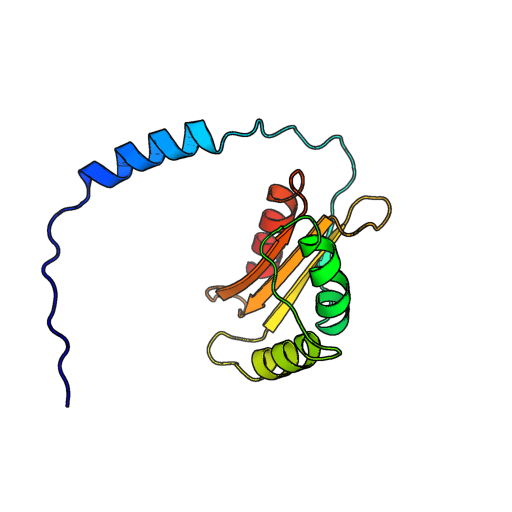 A 1 111 ? -3.043 11.505 13.258 1.00 89.25 111 ASP A N 1
ATOM 868 C CA . ASP A 1 111 ? -2.998 10.251 14.021 1.00 89.25 111 ASP A CA 1
ATOM 869 C C . ASP A 1 111 ? -1.899 9.300 13.500 1.00 89.25 111 ASP A C 1
ATOM 871 O O . ASP A 1 111 ? -1.249 9.551 12.484 1.00 89.25 111 ASP A O 1
ATOM 875 N N . MET A 1 112 ? -1.658 8.197 14.208 1.00 90.88 112 MET A N 1
ATOM 876 C CA . MET A 1 112 ? -0.695 7.178 13.797 1.00 90.88 112 MET A CA 1
ATOM 877 C C . MET A 1 112 ? -1.248 6.323 12.651 1.00 90.88 112 MET A C 1
ATOM 879 O O . MET A 1 112 ? -2.272 5.656 12.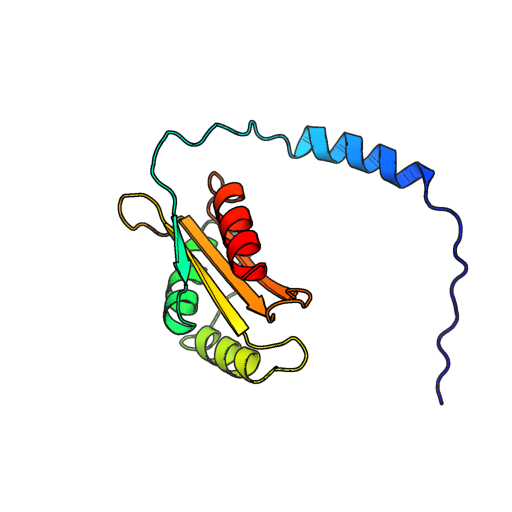794 1.00 90.88 112 MET A O 1
ATOM 883 N N . ALA A 1 113 ? -0.514 6.263 11.538 1.00 94.75 113 ALA A N 1
ATOM 884 C CA . ALA A 1 113 ? -0.806 5.324 10.463 1.00 94.75 113 ALA A CA 1
ATOM 885 C C . ALA A 1 113 ? -0.408 3.888 10.849 1.00 94.75 113 ALA A C 1
ATOM 887 O O . ALA A 1 113 ? 0.747 3.603 11.173 1.00 94.75 113 ALA A O 1
ATOM 888 N N . ASN A 1 114 ? -1.363 2.966 10.764 1.00 94.88 114 ASN A N 1
ATOM 889 C CA . ASN A 1 114 ? -1.182 1.541 10.999 1.00 94.88 114 ASN A CA 1
ATOM 890 C C . ASN A 1 114 ? -1.045 0.810 9.662 1.00 94.88 114 ASN A C 1
ATOM 892 O O . ASN A 1 114 ? -2.021 0.602 8.939 1.00 94.88 114 ASN A O 1
ATOM 896 N N . LEU A 1 115 ? 0.182 0.410 9.333 1.00 96.06 115 LEU A N 1
ATOM 897 C CA . LEU A 1 115 ? 0.482 -0.325 8.109 1.00 96.06 115 LEU A CA 1
ATOM 898 C C . LEU A 1 115 ? -0.245 -1.677 8.091 1.00 96.06 115 LEU A C 1
ATOM 900 O O . LEU A 1 115 ? -0.060 -2.499 8.988 1.00 96.06 115 LEU A O 1
ATOM 904 N N . LEU A 1 116 ? -1.029 -1.920 7.040 1.00 95.19 116 LEU A N 1
ATOM 905 C CA . LEU A 1 116 ? -1.667 -3.212 6.794 1.00 95.19 116 LEU A CA 1
ATOM 906 C C . LEU A 1 116 ? -0.776 -4.104 5.926 1.00 95.19 116 LEU A C 1
ATOM 908 O O . LEU A 1 116 ? -0.570 -5.268 6.252 1.00 95.19 116 LEU A O 1
ATOM 912 N N . GLN A 1 117 ? -0.279 -3.568 4.810 1.00 94.69 117 GLN A N 1
ATOM 913 C CA . GLN A 1 117 ? 0.521 -4.317 3.843 1.00 94.69 117 GLN A CA 1
ATOM 914 C C . GLN A 1 117 ? 1.370 -3.358 3.010 1.00 94.69 117 GLN A C 1
ATOM 916 O O . GLN A 1 117 ? 0.905 -2.294 2.614 1.00 94.69 117 GLN A O 1
ATOM 921 N N . ILE A 1 118 ? 2.598 -3.753 2.688 1.00 95.06 118 ILE A N 1
ATOM 922 C CA . ILE A 1 118 ? 3.464 -3.056 1.732 1.00 95.06 118 ILE A CA 1
ATOM 923 C C . ILE A 1 118 ? 4.206 -4.088 0.895 1.00 95.06 118 ILE A C 1
ATOM 925 O O . ILE A 1 118 ? 4.655 -5.108 1.416 1.00 95.06 118 ILE A O 1
ATOM 929 N N . GLN A 1 119 ? 4.337 -3.822 -0.399 1.00 94.94 119 GLN A N 1
ATOM 930 C CA . GLN A 1 119 ? 5.146 -4.632 -1.291 1.00 94.94 119 GLN A CA 1
ATOM 931 C C . GLN A 1 119 ? 5.810 -3.748 -2.339 1.00 94.94 119 GLN A C 1
ATOM 933 O O . GLN A 1 119 ? 5.167 -2.885 -2.926 1.00 94.94 119 GLN A O 1
ATOM 938 N N . ALA A 1 120 ? 7.086 -3.993 -2.608 1.00 93.12 120 ALA A N 1
ATOM 939 C CA . ALA A 1 120 ? 7.808 -3.350 -3.694 1.00 93.12 120 ALA A CA 1
ATOM 940 C C . ALA A 1 120 ? 8.762 -4.335 -4.367 1.00 93.12 120 ALA A C 1
ATOM 942 O O . ALA A 1 120 ? 9.158 -5.350 -3.788 1.00 93.12 120 ALA A O 1
ATOM 943 N N . SER A 1 121 ? 9.141 -4.013 -5.596 1.00 88.12 121 SER A N 1
ATOM 944 C CA . SER A 1 121 ? 10.263 -4.650 -6.282 1.00 88.12 121 SER A CA 1
ATOM 945 C C . SER A 1 121 ? 11.594 -4.182 -5.675 1.00 88.12 121 SER A C 1
ATOM 947 O O . SER A 1 121 ? 11.710 -3.057 -5.186 1.00 88.12 121 SER A O 1
ATOM 949 N N . ALA A 1 122 ? 12.607 -5.058 -5.676 1.00 79.12 122 ALA A N 1
ATOM 950 C CA . ALA A 1 122 ? 13.839 -4.903 -4.889 1.00 79.12 122 ALA A CA 1
ATOM 951 C C . ALA A 1 122 ? 14.524 -3.513 -4.954 1.00 79.12 122 ALA A C 1
ATOM 953 O O . ALA A 1 122 ? 14.856 -2.992 -3.888 1.00 79.12 122 ALA A O 1
ATOM 954 N N . PRO A 1 123 ? 14.710 -2.860 -6.121 1.00 84.50 123 PRO A N 1
ATOM 955 C CA . PRO A 1 123 ? 15.352 -1.542 -6.168 1.00 84.50 123 PRO A CA 1
ATOM 956 C C . PRO A 1 123 ? 14.430 -0.370 -5.772 1.00 84.50 123 PRO A C 1
ATOM 958 O O . PRO A 1 123 ? 14.898 0.762 -5.676 1.00 84.50 123 PRO A O 1
ATOM 961 N N . HIS A 1 124 ? 13.135 -0.607 -5.538 1.00 89.81 124 HIS A N 1
ATOM 962 C CA . HIS A 1 124 ? 12.112 0.439 -5.384 1.00 89.81 124 HIS A CA 1
ATOM 963 C C . HIS A 1 124 ? 11.428 0.458 -4.007 1.00 89.81 124 HIS A C 1
ATOM 965 O O . HIS A 1 124 ? 10.436 1.165 -3.807 1.00 89.81 124 HIS A O 1
ATOM 971 N N . TRP A 1 125 ? 11.979 -0.267 -3.029 1.00 90.75 125 TRP A N 1
ATOM 972 C CA . TRP A 1 125 ? 11.509 -0.237 -1.640 1.00 90.75 125 TRP A CA 1
ATOM 973 C C . TRP A 1 125 ? 11.562 1.160 -1.023 1.00 90.75 125 TRP A C 1
ATOM 975 O O . TRP A 1 125 ? 10.582 1.578 -0.415 1.00 90.75 125 TRP A O 1
ATOM 985 N N . GLY A 1 126 ? 12.662 1.894 -1.228 1.00 90.81 126 GLY A N 1
ATOM 986 C CA . GLY A 1 126 ? 12.818 3.257 -0.709 1.00 90.81 126 GLY A CA 1
ATOM 987 C C . GLY A 1 126 ? 11.713 4.186 -1.209 1.00 90.81 126 GLY A C 1
ATOM 988 O O . GLY A 1 126 ? 10.962 4.727 -0.409 1.00 90.81 126 GLY A O 1
ATOM 989 N N . ALA A 1 127 ? 11.515 4.251 -2.528 1.00 91.56 127 ALA A N 1
ATOM 990 C CA . ALA A 1 127 ? 10.474 5.090 -3.121 1.00 91.56 127 ALA A CA 1
ATOM 991 C C . ALA A 1 127 ? 9.050 4.697 -2.677 1.00 91.56 127 ALA A C 1
ATOM 993 O O . ALA A 1 127 ? 8.187 5.558 -2.526 1.00 91.56 127 ALA A O 1
ATOM 994 N N . THR A 1 128 ? 8.795 3.405 -2.447 1.00 94.19 128 THR A N 1
ATOM 995 C CA . THR A 1 128 ? 7.489 2.923 -1.960 1.00 94.19 128 THR A CA 1
ATOM 996 C C . THR A 1 128 ? 7.248 3.295 -0.501 1.00 94.19 128 THR A C 1
ATOM 998 O O . THR A 1 128 ? 6.138 3.690 -0.151 1.00 94.19 128 THR A O 1
ATOM 1001 N N . LEU A 1 129 ? 8.285 3.233 0.337 1.00 94.44 129 LEU A N 1
ATOM 1002 C CA . LEU A 1 129 ? 8.228 3.714 1.716 1.00 94.44 129 LEU A CA 1
ATOM 1003 C C . LEU A 1 129 ? 8.064 5.235 1.775 1.00 94.44 129 LEU A C 1
ATOM 1005 O O . LEU A 1 129 ? 7.233 5.710 2.541 1.00 94.44 129 LEU A O 1
ATOM 1009 N N . ASP A 1 130 ? 8.787 5.987 0.946 1.00 93.38 130 ASP A N 1
ATOM 1010 C CA . ASP A 1 130 ? 8.656 7.446 0.873 1.00 93.38 130 ASP A CA 1
ATOM 1011 C C . ASP A 1 130 ? 7.236 7.851 0.459 1.00 93.38 130 ASP A C 1
ATOM 1013 O O . ASP A 1 130 ? 6.638 8.731 1.077 1.00 93.38 130 ASP A O 1
ATOM 1017 N N . GLY A 1 131 ? 6.662 7.156 -0.531 1.00 92.56 131 GLY A N 1
ATOM 1018 C CA . GLY A 1 131 ? 5.274 7.346 -0.950 1.00 92.56 131 GLY A CA 1
ATOM 1019 C C . GLY A 1 131 ? 4.271 7.049 0.166 1.00 92.56 131 GLY A C 1
ATOM 1020 O O . GLY A 1 131 ? 3.333 7.819 0.353 1.00 92.56 131 GLY A O 1
ATOM 1021 N N . LEU A 1 132 ? 4.482 5.977 0.937 1.00 94.88 132 LEU A N 1
ATOM 1022 C CA . LEU A 1 132 ? 3.653 5.665 2.103 1.00 94.88 132 LEU A CA 1
ATOM 1023 C C . LEU A 1 132 ? 3.757 6.747 3.179 1.00 94.88 132 LEU A C 1
ATOM 1025 O O . LEU A 1 132 ? 2.743 7.172 3.721 1.00 94.88 132 LEU A O 1
ATOM 1029 N N . VAL A 1 133 ? 4.973 7.185 3.508 1.00 93.94 133 VAL A N 1
ATOM 1030 C CA . VAL A 1 133 ? 5.199 8.188 4.556 1.00 93.94 133 VAL A CA 1
ATOM 1031 C C . VAL A 1 133 ? 4.615 9.535 4.149 1.00 93.94 133 VAL A C 1
ATOM 1033 O O . VAL A 1 133 ? 4.078 10.230 5.005 1.00 93.94 133 VAL A O 1
ATOM 1036 N N . ALA A 1 134 ? 4.695 9.900 2.869 1.00 93.00 134 ALA A N 1
ATOM 1037 C CA . ALA A 1 134 ? 4.024 11.081 2.343 1.00 93.00 134 ALA A CA 1
ATOM 1038 C C . ALA A 1 134 ? 2.500 10.961 2.498 1.00 93.00 134 ALA A C 1
ATOM 1040 O O . ALA A 1 134 ? 1.896 11.811 3.140 1.00 93.00 134 ALA A O 1
ATOM 1041 N N . ALA A 1 135 ? 1.902 9.860 2.030 1.00 92.19 135 ALA A N 1
ATOM 1042 C CA . ALA A 1 135 ? 0.458 9.642 2.124 1.00 92.19 135 ALA A CA 1
ATOM 1043 C C . ALA A 1 135 ? -0.065 9.552 3.569 1.00 92.19 135 ALA A C 1
ATOM 1045 O O . ALA A 1 135 ? -1.214 9.881 3.824 1.00 92.19 135 ALA A O 1
ATOM 1046 N N . ALA A 1 136 ? 0.756 9.093 4.514 1.00 92.12 136 ALA A N 1
ATOM 1047 C CA . ALA A 1 136 ? 0.398 9.015 5.929 1.00 92.12 136 ALA A CA 1
ATOM 1048 C C . ALA A 1 136 ? 0.520 10.357 6.676 1.00 92.12 136 ALA A C 1
ATOM 1050 O O . ALA A 1 136 ? 0.077 10.454 7.820 1.00 92.12 136 ALA A O 1
ATOM 1051 N N . ARG A 1 137 ? 1.186 11.357 6.084 1.00 88.88 137 ARG A N 1
ATOM 1052 C CA . ARG A 1 137 ? 1.318 12.707 6.659 1.00 88.88 137 ARG A CA 1
ATOM 1053 C C . ARG A 1 137 ? 0.162 13.624 6.280 1.00 88.88 137 ARG A C 1
ATOM 1055 O O . ARG A 1 137 ? -0.100 14.558 7.038 1.00 88.88 137 ARG A O 1
ATOM 1062 N N . ASP A 1 138 ? -0.445 13.369 5.128 1.00 80.69 138 ASP A N 1
ATOM 1063 C CA . ASP A 1 138 ? -1.584 14.114 4.590 1.00 80.69 138 ASP A CA 1
ATOM 1064 C C . ASP A 1 138 ? -2.900 13.695 5.274 1.00 80.69 138 ASP A C 1
ATOM 1066 O O . ASP A 1 138 ? -3.742 14.591 5.519 1.00 80.69 138 ASP A O 1
#

pLDDT: mean 80.54, std 19.08, range [41.25, 97.44]

Radius of gyration: 18.58 Å; chains: 1; bounding box: 41×32×55 Å

Sequence (138 aa):
HRKWPRLPRLALEPCARAFDALTKRRFEAPVQPSSSHRVHAEPINAAQFAERLPALLSDYALRPSWRDGELPRLLALAAEKRADGPLHFGGTYDGTGRMLGCYAFYGQAGDMANLLQIQASAPHWGATLDGLVAAARD